Protein AF-A0A9W7BFM9-F1 (afdb_monomer_lite)

Organism: NCBI:txid1606542

Structure (mmCIF, N/CA/C/O backbone):
data_AF-A0A9W7BFM9-F1
#
_entry.id   AF-A0A9W7BFM9-F1
#
loop_
_atom_site.group_PDB
_atom_site.id
_atom_site.type_symbol
_atom_site.label_atom_id
_atom_site.label_alt_id
_atom_site.label_comp_id
_atom_site.label_asym_id
_atom_site.label_entity_id
_atom_site.label_seq_id
_atom_site.pdbx_PDB_ins_code
_atom_site.Cartn_x
_atom_site.Cartn_y
_atom_site.Cartn_z
_atom_site.occupancy
_atom_site.B_iso_or_equiv
_atom_site.auth_seq_id
_atom_site.auth_comp_id
_atom_site.auth_asym_id
_atom_site.auth_atom_id
_atom_site.pdbx_PDB_model_num
ATOM 1 N N . MET A 1 1 ? -0.900 23.787 35.263 1.00 36.59 1 MET A N 1
ATOM 2 C CA . MET A 1 1 ? -1.127 22.359 35.551 1.00 36.59 1 MET A CA 1
ATOM 3 C C . MET A 1 1 ? -2.007 21.876 34.424 1.00 36.59 1 MET A C 1
ATOM 5 O O . MET A 1 1 ? -3.188 22.181 34.436 1.00 36.59 1 MET A O 1
ATOM 9 N N . SER A 1 2 ? -1.392 21.329 33.380 1.00 49.66 2 SER A N 1
ATOM 10 C CA . SER A 1 2 ? -2.114 20.850 32.204 1.00 49.66 2 SER A CA 1
ATOM 11 C C . SER A 1 2 ? -2.625 19.454 32.528 1.00 49.66 2 SER A C 1
ATOM 13 O O . SER A 1 2 ? -1.838 18.587 32.902 1.00 49.66 2 SER A O 1
ATOM 15 N N . GLU A 1 3 ? -3.940 19.286 32.491 1.00 49.72 3 GLU A N 1
ATOM 16 C CA . GLU A 1 3 ? -4.601 18.001 32.675 1.00 49.72 3 GLU A CA 1
ATOM 17 C C . GLU A 1 3 ? -4.320 17.133 31.446 1.00 49.72 3 GLU A C 1
ATOM 19 O O . GLU A 1 3 ? -4.935 17.294 30.397 1.00 49.72 3 GLU A O 1
ATOM 24 N N . GLU A 1 4 ? -3.362 16.217 31.571 1.00 49.78 4 GLU A N 1
ATOM 25 C CA . GLU A 1 4 ? -3.283 15.041 30.708 1.00 49.78 4 GLU A CA 1
ATOM 26 C C . GLU A 1 4 ? -4.469 14.140 31.060 1.00 49.78 4 GLU A C 1
ATOM 28 O O . GLU A 1 4 ? -4.457 13.387 32.040 1.00 49.78 4 GLU A O 1
ATOM 33 N N . SER A 1 5 ? -5.543 14.263 30.285 1.00 49.84 5 SER A N 1
ATOM 34 C CA . SER A 1 5 ? -6.665 13.340 30.344 1.00 49.84 5 SER A CA 1
ATOM 35 C C . SER A 1 5 ? -6.194 11.957 29.898 1.00 49.84 5 SER A C 1
ATOM 37 O O . SER A 1 5 ? -5.982 11.709 28.712 1.00 49.84 5 SER A O 1
ATOM 39 N N . LYS A 1 6 ? -6.039 11.062 30.876 1.00 55.31 6 LYS A N 1
ATOM 40 C CA . LYS A 1 6 ? -5.994 9.607 30.705 1.00 55.31 6 LYS A CA 1
ATOM 41 C C . LYS A 1 6 ? -7.082 9.146 29.731 1.00 55.31 6 LYS A C 1
ATOM 43 O O . LYS A 1 6 ? -8.259 9.169 30.084 1.00 55.31 6 LYS A O 1
ATOM 48 N N . ILE A 1 7 ? -6.677 8.669 28.561 1.00 53.59 7 ILE A N 1
ATOM 49 C CA . ILE A 1 7 ? -7.484 7.769 27.740 1.00 53.59 7 ILE A CA 1
ATOM 50 C C . ILE A 1 7 ? -6.999 6.367 28.101 1.00 53.59 7 ILE A C 1
ATOM 52 O O . ILE A 1 7 ? -5.983 5.902 27.597 1.00 53.59 7 ILE A O 1
ATOM 56 N N . ASP A 1 8 ? -7.665 5.748 29.070 1.00 54.44 8 ASP A N 1
ATOM 57 C CA . ASP A 1 8 ? -7.474 4.340 29.411 1.00 54.44 8 ASP A CA 1
ATOM 58 C C . ASP A 1 8 ? -8.834 3.664 29.213 1.00 54.44 8 ASP A C 1
ATOM 60 O O . ASP A 1 8 ? -9.745 3.801 30.032 1.00 54.44 8 ASP A O 1
ATOM 64 N N . SER A 1 9 ? -9.002 3.039 28.049 1.00 42.16 9 SER A N 1
ATOM 65 C CA . SER A 1 9 ? -10.172 2.252 27.663 1.00 42.16 9 SER A CA 1
ATOM 66 C C . SER A 1 9 ? -9.676 0.872 27.208 1.00 42.16 9 SER A C 1
ATOM 68 O O . SER A 1 9 ? -8.803 0.806 26.345 1.00 42.16 9 SER A O 1
ATOM 70 N N . PRO A 1 10 ? -10.190 -0.241 27.771 1.00 45.03 10 PRO A N 1
ATOM 71 C CA . PRO A 1 10 ? -9.690 -1.599 27.538 1.00 45.03 10 PRO A CA 1
ATOM 72 C C . PRO A 1 10 ? -10.263 -2.261 26.270 1.00 45.03 10 PRO A C 1
ATOM 74 O O . PRO A 1 10 ? -10.229 -3.484 26.139 1.00 45.03 10 PRO A O 1
ATOM 77 N N . THR A 1 11 ? -10.788 -1.474 25.335 1.00 52.34 11 THR A N 1
ATOM 78 C CA . THR A 1 11 ? -11.103 -1.891 23.963 1.00 52.34 11 THR A CA 1
ATOM 79 C C . THR A 1 11 ? -10.040 -1.290 23.058 1.00 52.34 11 THR A C 1
ATOM 81 O O . THR A 1 11 ? -9.923 -0.072 23.007 1.00 52.34 11 THR A O 1
ATOM 84 N N . ARG A 1 12 ? -9.237 -2.127 22.387 1.00 64.88 12 ARG A N 1
ATOM 85 C CA . ARG A 1 12 ? -8.263 -1.646 21.395 1.00 64.88 12 ARG A CA 1
ATOM 86 C C . ARG A 1 12 ? -9.009 -0.879 20.303 1.00 64.88 12 ARG A C 1
ATOM 88 O O . ARG A 1 12 ? -9.916 -1.450 19.693 1.00 64.88 12 ARG A O 1
ATOM 95 N N . ASP A 1 13 ? -8.610 0.368 20.069 1.00 85.94 13 ASP A N 1
ATOM 96 C CA . ASP A 1 13 ? -9.177 1.219 19.018 1.00 85.94 13 ASP A CA 1
ATOM 97 C C . ASP A 1 13 ? -9.069 0.518 17.648 1.00 85.94 13 ASP A C 1
ATOM 99 O O . ASP A 1 13 ? -8.231 -0.373 17.449 1.00 85.94 13 ASP A O 1
ATOM 103 N N . LEU A 1 14 ? -9.931 0.868 16.688 1.00 92.75 14 LEU A N 1
ATOM 104 C CA . LEU A 1 14 ? -9.925 0.238 15.363 1.00 92.75 14 LEU A CA 1
ATOM 105 C C . LEU A 1 14 ? -8.559 0.392 14.679 1.00 92.75 14 LEU A C 1
ATOM 107 O O . LEU A 1 14 ? -8.046 -0.574 14.112 1.00 92.75 14 LEU A O 1
ATOM 111 N N . LEU A 1 15 ? -7.927 1.556 14.826 1.00 93.88 15 LEU A N 1
ATOM 112 C CA . LEU A 1 15 ? -6.577 1.849 14.358 1.00 93.88 15 LEU A CA 1
ATOM 113 C C . LEU A 1 15 ? -5.534 0.864 14.900 1.00 93.88 15 LEU A C 1
ATOM 115 O O . LEU A 1 15 ? -4.695 0.400 14.132 1.00 93.88 15 LEU A O 1
ATOM 119 N N . ASP A 1 16 ? -5.598 0.493 16.184 1.00 93.56 16 ASP A N 1
ATOM 120 C CA . ASP A 1 16 ? -4.649 -0.468 16.767 1.00 93.56 16 ASP A CA 1
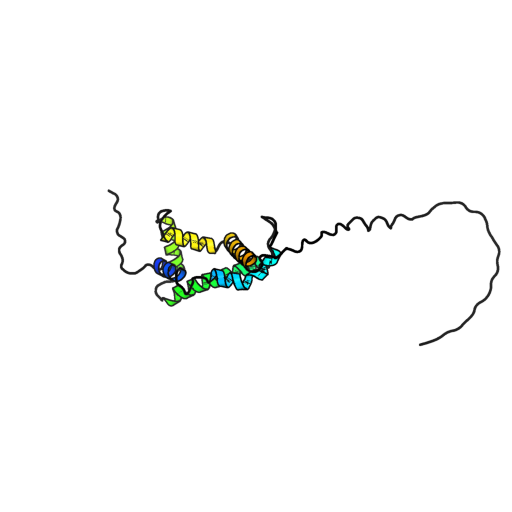ATOM 121 C C . ASP A 1 16 ? -4.792 -1.846 16.125 1.00 93.56 16 ASP A C 1
ATOM 123 O O . ASP A 1 16 ? -3.805 -2.515 15.825 1.00 93.56 16 ASP A O 1
ATOM 127 N N . ARG A 1 17 ? -6.032 -2.262 15.868 1.00 93.75 17 ARG A N 1
ATOM 128 C CA . ARG A 1 17 ? -6.324 -3.561 15.256 1.00 93.75 17 ARG A CA 1
ATOM 129 C C . ARG A 1 17 ? -5.910 -3.605 13.790 1.00 93.75 17 ARG A C 1
ATOM 131 O O . ARG A 1 17 ? -5.334 -4.599 13.355 1.00 93.75 17 ARG A O 1
ATOM 138 N N . VAL A 1 18 ? -6.167 -2.536 13.035 1.00 94.81 18 VAL A N 1
ATOM 139 C CA . VAL A 1 18 ? -5.714 -2.420 11.640 1.00 94.81 18 VAL A CA 1
ATOM 140 C C . VAL A 1 18 ? -4.191 -2.376 11.572 1.00 94.81 18 VAL A C 1
ATOM 142 O O . VAL A 1 18 ? -3.602 -3.063 10.740 1.00 94.81 18 VAL A O 1
ATOM 145 N N . GLN A 1 19 ? -3.538 -1.645 12.477 1.00 95.19 19 GLN A N 1
ATOM 146 C CA . GLN A 1 19 ? -2.082 -1.635 12.574 1.00 95.19 19 GLN A CA 1
ATOM 147 C C . GLN A 1 19 ? -1.526 -3.041 12.836 1.00 95.19 19 GLN A C 1
ATOM 149 O O . GLN A 1 19 ? -0.616 -3.483 12.134 1.00 95.19 19 GLN A O 1
ATOM 154 N N . GLU A 1 20 ? -2.090 -3.774 13.798 1.00 94.62 20 GLU A N 1
ATOM 155 C CA . GLU A 1 20 ? -1.697 -5.158 14.076 1.00 94.62 20 GLU A CA 1
ATOM 156 C C . GLU A 1 20 ? -1.899 -6.079 12.867 1.00 94.62 20 GLU A C 1
ATOM 158 O O . GLU A 1 20 ? -1.031 -6.902 12.576 1.00 94.62 20 GLU A O 1
ATOM 163 N N . PHE A 1 21 ? -3.000 -5.918 12.128 1.00 94.75 21 PHE A N 1
ATOM 164 C CA . PHE A 1 21 ? -3.252 -6.669 10.900 1.00 94.75 21 PHE A CA 1
ATOM 165 C C . PHE A 1 21 ? -2.218 -6.370 9.810 1.00 94.75 21 PHE A C 1
ATOM 167 O O . PHE A 1 21 ? -1.643 -7.305 9.252 1.00 94.75 21 PHE A O 1
ATOM 174 N N . CYS A 1 22 ? -1.918 -5.097 9.543 1.00 94.62 22 CYS A N 1
ATOM 175 C CA . CYS A 1 22 ? -0.914 -4.705 8.549 1.00 94.62 22 CYS A CA 1
ATOM 176 C C . CYS A 1 22 ? 0.501 -5.197 8.903 1.00 94.62 22 CYS A C 1
ATOM 178 O O . CYS A 1 22 ? 1.337 -5.371 8.020 1.00 94.62 22 CYS A O 1
ATOM 180 N N . MET A 1 23 ? 0.771 -5.444 10.188 1.00 91.56 23 MET A N 1
ATOM 181 C CA . MET A 1 23 ? 2.030 -6.010 10.688 1.00 91.56 23 MET A CA 1
ATOM 182 C C . MET A 1 23 ? 1.994 -7.540 10.853 1.00 91.56 23 MET A C 1
ATOM 184 O O . MET A 1 23 ? 2.973 -8.139 11.302 1.00 91.56 23 MET A O 1
ATOM 188 N N . SER A 1 24 ? 0.869 -8.183 10.537 1.00 94.19 24 SER A N 1
ATOM 189 C CA . SER A 1 24 ? 0.692 -9.628 10.674 1.00 94.19 24 SER A CA 1
ATOM 190 C C . SER A 1 24 ? 1.324 -10.394 9.513 1.00 94.19 24 SER A C 1
ATOM 192 O O . SER A 1 24 ? 1.525 -9.855 8.428 1.00 94.19 24 SER A O 1
ATOM 194 N N . LYS A 1 25 ? 1.548 -11.699 9.703 1.00 90.38 25 LYS A N 1
ATOM 195 C CA . LYS A 1 25 ? 2.049 -12.594 8.647 1.00 90.38 25 LYS A CA 1
ATOM 196 C C . LYS A 1 25 ? 1.112 -12.712 7.440 1.00 90.38 25 LYS A C 1
ATOM 198 O O . LYS A 1 25 ? 1.577 -13.084 6.370 1.00 90.38 25 LYS A O 1
ATOM 203 N N . ASP A 1 26 ? -0.169 -12.386 7.607 1.00 85.69 26 ASP A N 1
ATOM 204 C CA . ASP A 1 26 ? -1.170 -12.453 6.536 1.00 85.69 26 ASP A CA 1
ATOM 205 C C . ASP A 1 26 ? -1.094 -11.243 5.588 1.00 85.69 26 ASP A C 1
ATOM 207 O O . ASP A 1 26 ? -1.565 -11.304 4.448 1.00 85.69 26 ASP A O 1
ATOM 211 N N . PHE A 1 27 ? -0.500 -10.142 6.055 1.00 92.25 27 PHE A N 1
ATOM 212 C CA . PHE A 1 27 ? -0.293 -8.921 5.276 1.00 92.25 27 PHE A CA 1
ATOM 213 C C . PHE A 1 27 ? 1.186 -8.688 4.933 1.00 92.25 27 PHE A C 1
ATOM 215 O O . PHE A 1 27 ? 1.516 -8.097 3.903 1.00 92.25 27 PHE A O 1
ATOM 222 N N . GLU A 1 28 ? 2.096 -9.189 5.766 1.00 88.75 28 GLU A N 1
ATOM 223 C CA . GLU A 1 28 ? 3.534 -9.128 5.540 1.00 88.75 28 GLU A CA 1
ATOM 224 C C . GLU A 1 28 ? 3.906 -9.775 4.200 1.00 88.75 28 GLU A C 1
ATOM 226 O O . GLU A 1 28 ? 3.443 -10.858 3.844 1.00 88.75 28 GLU A O 1
ATOM 231 N N . GLY A 1 29 ? 4.756 -9.093 3.434 1.00 89.75 29 GLY A N 1
ATOM 232 C CA . GLY A 1 29 ? 5.227 -9.580 2.140 1.00 89.75 29 GLY A CA 1
ATOM 233 C C . GLY A 1 29 ? 4.208 -9.479 1.003 1.00 89.75 29 GLY A C 1
ATOM 234 O O . GLY A 1 29 ? 4.560 -9.818 -0.123 1.00 89.75 29 GLY A O 1
ATOM 235 N N . GLN A 1 30 ? 2.991 -8.974 1.240 1.00 94.00 30 GLN A N 1
ATOM 236 C CA . GLN A 1 30 ? 2.016 -8.761 0.165 1.00 94.00 30 GLN A CA 1
ATOM 237 C C . GLN A 1 30 ? 2.537 -7.770 -0.889 1.00 94.00 30 GLN A C 1
ATOM 239 O O . GLN A 1 30 ? 2.357 -8.006 -2.081 1.00 94.00 30 GLN A O 1
ATOM 244 N N . PHE A 1 31 ? 3.251 -6.717 -0.470 1.00 93.50 31 PHE A N 1
ATOM 245 C CA . PHE A 1 31 ? 3.927 -5.771 -1.371 1.00 93.50 31 PHE A CA 1
ATOM 246 C C . PHE A 1 31 ? 4.977 -6.462 -2.245 1.00 93.50 31 PHE A C 1
ATOM 248 O O . PHE A 1 31 ? 4.983 -6.290 -3.462 1.00 93.50 31 PHE A O 1
ATOM 255 N N . ASP A 1 32 ? 5.817 -7.303 -1.639 1.00 94.44 32 ASP A N 1
ATOM 256 C CA . ASP A 1 32 ? 6.853 -8.045 -2.360 1.00 94.44 32 ASP A CA 1
ATOM 257 C C . ASP A 1 32 ? 6.255 -9.091 -3.308 1.00 94.44 32 ASP A C 1
ATOM 259 O O . ASP A 1 32 ? 6.794 -9.339 -4.382 1.00 94.44 32 ASP A O 1
ATOM 263 N N . GLU A 1 33 ? 5.166 -9.749 -2.910 1.00 95.69 33 GLU A N 1
ATOM 264 C CA . GLU A 1 33 ? 4.454 -10.720 -3.740 1.00 95.69 33 GLU A CA 1
ATOM 265 C C . GLU A 1 33 ? 3.823 -10.047 -4.958 1.00 95.69 33 GLU A C 1
ATOM 267 O O . GLU A 1 33 ? 4.021 -10.516 -6.079 1.00 95.69 33 GLU A O 1
ATOM 272 N N . PHE A 1 34 ? 3.151 -8.911 -4.757 1.00 97.06 34 PHE A N 1
ATOM 273 C CA . PHE A 1 34 ? 2.612 -8.116 -5.854 1.00 97.06 34 PHE A CA 1
ATOM 274 C C . PHE A 1 34 ? 3.723 -7.676 -6.813 1.00 97.06 34 PHE A C 1
ATOM 276 O O . PHE A 1 34 ? 3.613 -7.876 -8.024 1.00 97.06 34 PHE A O 1
ATOM 283 N N . ALA A 1 35 ? 4.817 -7.133 -6.270 1.00 97.44 35 ALA A N 1
ATOM 284 C CA . ALA A 1 35 ? 5.942 -6.667 -7.068 1.00 97.44 35 ALA A CA 1
ATOM 285 C C . ALA A 1 35 ? 6.571 -7.804 -7.879 1.00 97.44 35 ALA A C 1
ATOM 287 O O . ALA A 1 35 ? 6.897 -7.614 -9.048 1.00 97.44 35 ALA A O 1
ATOM 288 N N . LYS A 1 36 ? 6.690 -9.006 -7.297 1.00 97.38 36 LYS A N 1
ATOM 289 C CA . LYS A 1 36 ? 7.266 -10.166 -7.989 1.00 97.38 36 LYS A CA 1
ATOM 290 C C . LYS A 1 36 ? 6.514 -10.537 -9.255 1.00 97.38 36 LYS A C 1
ATOM 292 O O . LYS A 1 36 ? 7.151 -10.915 -10.231 1.00 97.38 36 LYS A O 1
ATOM 297 N N . VAL A 1 37 ? 5.187 -10.465 -9.208 1.00 97.56 37 VAL A N 1
ATOM 298 C CA . VAL A 1 37 ? 4.310 -10.857 -10.317 1.00 97.56 37 VAL A CA 1
ATOM 299 C C . VAL A 1 37 ? 4.312 -9.807 -11.428 1.00 97.56 37 VAL A C 1
ATOM 301 O O . VAL A 1 37 ? 4.241 -10.167 -12.598 1.00 97.56 37 VAL A O 1
ATOM 304 N N . HIS A 1 38 ? 4.432 -8.526 -11.075 1.00 97.88 38 HIS A N 1
ATOM 305 C CA . HIS A 1 38 ? 4.264 -7.417 -12.019 1.00 97.88 38 HIS A CA 1
ATOM 306 C C . HIS A 1 38 ? 5.577 -6.751 -12.455 1.00 97.88 38 HIS A C 1
ATOM 308 O O . HIS A 1 38 ? 5.543 -5.820 -13.259 1.00 97.88 38 HIS A O 1
ATOM 314 N N . ALA A 1 39 ? 6.731 -7.194 -11.943 1.00 96.31 39 ALA A N 1
ATOM 315 C CA . ALA A 1 39 ? 8.030 -6.576 -12.217 1.00 96.31 39 ALA A CA 1
ATOM 316 C C . ALA A 1 39 ? 8.315 -6.439 -13.721 1.00 96.31 39 ALA A C 1
ATOM 318 O O . ALA A 1 39 ? 8.740 -5.375 -14.164 1.00 96.31 39 ALA A O 1
ATOM 319 N N . ASP A 1 40 ? 8.021 -7.465 -14.521 1.00 96.12 40 ASP A N 1
ATOM 320 C CA . ASP A 1 40 ? 8.320 -7.471 -15.960 1.00 96.12 40 ASP A CA 1
ATOM 321 C C . ASP A 1 40 ? 7.642 -6.329 -16.733 1.00 96.12 40 ASP A C 1
ATOM 323 O O . ASP A 1 40 ? 8.217 -5.818 -17.696 1.00 96.12 40 ASP A O 1
ATOM 327 N N . THR A 1 41 ? 6.480 -5.850 -16.271 1.00 96.81 41 THR A N 1
ATOM 328 C CA . THR A 1 41 ? 5.792 -4.676 -16.836 1.00 96.81 41 THR A CA 1
ATOM 329 C C . THR A 1 41 ? 6.682 -3.431 -16.811 1.00 96.81 41 THR A C 1
ATOM 331 O O . THR A 1 41 ? 6.569 -2.576 -17.681 1.00 96.81 41 THR A O 1
ATOM 334 N N . PHE A 1 42 ? 7.612 -3.341 -15.857 1.00 96.25 42 PHE A N 1
ATOM 335 C CA . PHE A 1 42 ? 8.486 -2.188 -15.635 1.00 96.25 42 PHE A CA 1
ATOM 336 C C . PHE A 1 42 ? 9.884 -2.346 -16.255 1.00 96.25 42 PHE A C 1
ATOM 338 O O . PHE A 1 42 ? 10.711 -1.444 -16.121 1.00 96.25 42 PHE A O 1
ATOM 345 N N . LEU A 1 43 ? 10.174 -3.435 -16.979 1.00 94.19 43 LEU A N 1
ATOM 346 C CA . LEU A 1 43 ? 11.441 -3.588 -17.715 1.00 94.19 43 LEU A CA 1
ATOM 347 C C . LEU A 1 43 ? 11.757 -2.412 -18.660 1.00 94.19 43 LEU A C 1
ATOM 349 O O . LEU A 1 43 ? 12.901 -1.950 -18.647 1.00 94.19 43 LEU A O 1
ATOM 353 N N . PRO A 1 44 ? 10.786 -1.854 -19.415 1.00 92.25 44 PRO A N 1
ATOM 354 C CA . PRO A 1 44 ? 11.037 -0.685 -20.258 1.00 92.25 44 PRO A CA 1
ATOM 355 C C . PRO A 1 44 ? 11.474 0.562 -19.480 1.00 92.25 44 PRO A C 1
ATOM 357 O O . PRO A 1 44 ? 12.047 1.474 -20.068 1.00 92.25 44 PRO A O 1
ATOM 360 N N . ALA A 1 45 ? 11.213 0.611 -18.168 1.00 92.25 45 ALA A N 1
ATOM 361 C CA . ALA A 1 45 ? 11.624 1.715 -17.312 1.00 92.25 45 ALA A CA 1
ATOM 362 C C . ALA A 1 45 ? 13.092 1.653 -16.874 1.00 92.25 45 ALA A C 1
ATOM 364 O O . ALA A 1 45 ? 13.628 2.618 -16.318 1.00 92.25 45 ALA A O 1
ATOM 365 N N . VAL A 1 46 ? 13.779 0.535 -17.124 1.00 91.25 46 VAL A N 1
ATOM 366 C CA . VAL A 1 46 ? 15.200 0.410 -16.809 1.00 91.25 46 VAL A CA 1
ATOM 367 C C . VAL A 1 46 ? 16.003 1.341 -17.715 1.00 91.25 46 VAL A C 1
ATOM 369 O O . VAL A 1 46 ? 15.990 1.216 -18.932 1.00 91.25 46 VAL A O 1
ATOM 372 N N . GLY A 1 47 ? 16.739 2.273 -17.110 1.00 84.75 47 GLY A N 1
ATOM 373 C CA . GLY A 1 47 ? 17.564 3.235 -17.845 1.00 84.75 47 GLY A CA 1
ATOM 374 C C . GLY A 1 47 ? 16.812 4.464 -18.361 1.00 84.75 47 GLY A C 1
ATOM 375 O O . GLY A 1 47 ? 17.438 5.299 -19.008 1.00 84.75 47 GLY A O 1
ATOM 376 N N . MET A 1 48 ? 15.519 4.614 -18.050 1.00 86.19 48 MET A N 1
ATOM 377 C CA . MET A 1 48 ? 14.803 5.870 -18.288 1.00 86.19 48 MET A CA 1
ATOM 378 C C . MET A 1 48 ? 15.393 7.008 -17.443 1.00 86.19 48 MET A C 1
ATOM 380 O O . MET A 1 48 ? 15.823 6.809 -16.302 1.00 86.19 48 MET A O 1
ATOM 384 N N . GLU A 1 49 ? 15.401 8.215 -18.006 1.00 83.31 49 GLU A N 1
ATOM 385 C CA . GLU A 1 49 ? 15.817 9.418 -17.290 1.00 83.31 49 GLU A CA 1
ATOM 386 C C . GLU A 1 49 ? 14.793 9.813 -16.217 1.00 83.31 49 GLU A C 1
ATOM 388 O O . GLU A 1 49 ? 13.590 9.574 -16.339 1.00 83.31 49 GLU A O 1
ATOM 393 N N . SER A 1 50 ? 15.272 10.458 -15.152 1.00 77.81 50 SER A N 1
ATOM 394 C CA . SER A 1 50 ? 14.392 10.993 -14.112 1.00 77.81 50 SER A CA 1
ATOM 395 C C . SER A 1 50 ? 13.469 12.064 -14.698 1.00 77.81 50 SER A C 1
ATOM 397 O O . SER A 1 50 ? 13.944 13.041 -15.274 1.00 77.81 50 SER A O 1
ATOM 399 N N . GLY A 1 51 ? 12.157 11.894 -14.527 1.00 77.06 51 GLY A N 1
ATOM 400 C CA . GLY A 1 51 ? 11.145 12.801 -15.076 1.00 77.06 51 GLY A CA 1
ATOM 401 C C . GLY A 1 51 ? 10.695 12.469 -16.500 1.00 77.06 51 GLY A C 1
ATOM 402 O O . GLY A 1 51 ? 9.897 13.221 -17.057 1.00 77.06 51 GLY A O 1
ATOM 403 N N . ALA A 1 52 ? 11.169 11.361 -17.081 1.00 85.19 52 ALA A N 1
ATOM 404 C CA . ALA A 1 52 ? 10.608 10.833 -18.317 1.00 85.19 52 ALA A CA 1
ATOM 405 C C . ALA A 1 52 ? 9.136 10.423 -18.128 1.00 85.19 52 ALA A C 1
ATOM 407 O O . ALA A 1 52 ? 8.720 9.995 -17.049 1.00 85.19 52 ALA A O 1
ATOM 408 N N . GLU A 1 53 ? 8.346 10.564 -19.191 1.00 88.06 53 GLU A N 1
ATOM 409 C CA . GLU A 1 53 ? 6.932 10.194 -19.185 1.00 88.06 53 GLU A CA 1
ATOM 410 C C . GLU A 1 53 ? 6.777 8.680 -19.008 1.00 88.06 53 GLU A C 1
ATOM 412 O O . GLU A 1 53 ? 7.406 7.887 -19.708 1.00 88.06 53 GLU A O 1
ATOM 417 N N . HIS A 1 54 ? 5.955 8.278 -18.043 1.00 89.88 54 HIS A N 1
ATOM 418 C CA . HIS A 1 54 ? 5.698 6.875 -17.745 1.00 89.88 54 HIS A CA 1
ATOM 419 C C . HIS A 1 54 ? 4.609 6.300 -18.650 1.00 89.88 54 HIS A C 1
ATOM 421 O O . HIS A 1 54 ? 3.657 6.987 -19.013 1.00 89.88 54 HIS A O 1
ATOM 427 N N . GLN A 1 55 ? 4.740 5.013 -18.973 1.00 91.00 55 GLN A N 1
ATOM 428 C CA . GLN A 1 55 ? 3.742 4.292 -19.756 1.00 91.00 55 GLN A CA 1
ATOM 429 C C . GLN A 1 55 ? 2.424 4.180 -18.979 1.00 91.00 55 GLN A C 1
ATOM 431 O O . GLN A 1 55 ? 2.423 4.072 -17.748 1.00 91.00 55 GLN A O 1
ATOM 436 N N . LEU A 1 56 ? 1.298 4.180 -19.695 1.00 93.31 56 LEU A N 1
ATOM 437 C CA . LEU A 1 56 ? -0.035 4.093 -19.087 1.00 93.31 56 LEU A CA 1
ATOM 438 C C . LEU A 1 56 ? -0.217 2.781 -18.315 1.00 93.31 56 LEU A C 1
ATOM 440 O O . LEU A 1 56 ? -0.875 2.747 -17.278 1.00 93.31 56 LEU A O 1
ATOM 444 N N . GLU A 1 57 ? 0.433 1.721 -18.781 1.00 95.62 57 GLU A N 1
ATOM 445 C CA . GLU A 1 57 ? 0.483 0.401 -18.167 1.00 95.62 57 GLU A CA 1
ATOM 446 C C . GLU A 1 57 ? 1.046 0.448 -16.739 1.00 95.62 57 GLU A C 1
ATOM 448 O O . GLU A 1 57 ? 0.606 -0.314 -15.879 1.00 95.62 57 GLU A O 1
ATOM 453 N N . PHE A 1 58 ? 1.969 1.373 -16.443 1.00 96.06 58 PHE A N 1
ATOM 454 C CA . PHE A 1 58 ? 2.527 1.520 -15.094 1.00 96.06 58 PHE A CA 1
ATOM 455 C C . PHE A 1 58 ? 1.482 2.083 -14.134 1.00 96.06 58 PHE A C 1
ATOM 457 O O . PHE A 1 58 ? 1.419 1.675 -12.975 1.00 96.06 58 PHE A O 1
ATOM 464 N N . HIS A 1 59 ? 0.651 3.007 -14.620 1.00 95.69 59 HIS A N 1
ATOM 465 C CA . HIS A 1 59 ? -0.433 3.575 -13.833 1.00 95.69 59 HIS A CA 1
ATOM 466 C C . HIS A 1 59 ? -1.578 2.577 -13.643 1.00 95.69 59 HIS A C 1
ATOM 468 O O . HIS A 1 59 ? -2.064 2.431 -12.530 1.00 95.69 59 HIS A O 1
ATOM 474 N N . ALA A 1 60 ? -1.943 1.819 -14.679 1.00 97.25 60 ALA A N 1
ATOM 475 C CA . ALA A 1 60 ? -2.927 0.745 -14.545 1.00 97.25 60 ALA A CA 1
ATOM 476 C C . ALA A 1 60 ? -2.485 -0.302 -13.502 1.00 97.25 60 ALA A C 1
ATOM 478 O O . ALA A 1 60 ? -3.270 -0.708 -12.649 1.00 97.25 60 ALA A O 1
ATOM 479 N N . CYS A 1 61 ? -1.200 -0.675 -13.504 1.00 97.81 61 CYS A N 1
ATOM 480 C CA . CYS A 1 61 ? -0.635 -1.561 -12.485 1.00 97.81 61 CYS A CA 1
ATOM 481 C C . CYS A 1 61 ? -0.661 -0.938 -11.075 1.00 97.81 61 CYS A C 1
ATOM 483 O O . CYS A 1 61 ? -0.798 -1.658 -10.087 1.00 97.81 61 CYS A O 1
ATOM 485 N N . PHE A 1 62 ? -0.524 0.386 -10.966 1.00 97.88 62 PHE A N 1
ATOM 486 C CA . PHE A 1 62 ? -0.637 1.103 -9.695 1.00 97.88 62 PHE A CA 1
ATOM 487 C C . PHE A 1 62 ? -2.074 1.116 -9.156 1.00 97.88 62 PHE A C 1
ATOM 489 O O . PHE A 1 62 ? -2.277 0.933 -7.959 1.00 97.88 62 PHE A O 1
ATOM 496 N N . GLU A 1 63 ? -3.076 1.285 -10.018 1.00 97.56 63 GLU A N 1
ATOM 497 C CA . GLU A 1 63 ? -4.484 1.187 -9.614 1.00 97.56 63 GLU A CA 1
ATOM 498 C C . GLU A 1 63 ? -4.819 -0.224 -9.106 1.00 97.56 63 GLU A C 1
ATOM 500 O O . GLU A 1 63 ? -5.422 -0.365 -8.042 1.00 97.56 63 GLU A O 1
ATOM 505 N N . GLU A 1 64 ? -4.352 -1.267 -9.804 1.00 97.88 64 GLU A N 1
ATOM 506 C CA . GLU A 1 64 ? -4.511 -2.662 -9.367 1.00 97.88 64 GLU A CA 1
ATOM 507 C C . GLU A 1 64 ? -3.822 -2.923 -8.019 1.00 97.88 64 GLU A C 1
ATOM 509 O O . GLU A 1 64 ? -4.374 -3.587 -7.137 1.00 97.88 64 GLU A O 1
ATOM 514 N N . TYR A 1 65 ? -2.627 -2.358 -7.832 1.00 97.44 65 TYR A N 1
ATOM 515 C CA . TYR A 1 65 ? -1.923 -2.381 -6.557 1.00 97.44 65 TYR A CA 1
ATOM 516 C C . TYR A 1 65 ? -2.797 -1.783 -5.445 1.00 97.44 65 TYR A C 1
ATOM 518 O O . TYR A 1 65 ? -3.057 -2.459 -4.447 1.00 97.44 65 TYR A O 1
ATOM 526 N N . LEU A 1 66 ? -3.308 -0.559 -5.619 1.00 96.88 66 LEU A N 1
ATOM 527 C CA . LEU A 1 66 ? -4.134 0.101 -4.602 1.00 96.88 66 LEU A CA 1
ATOM 528 C C . LEU A 1 66 ? -5.379 -0.727 -4.277 1.00 96.88 66 LEU A C 1
ATOM 530 O O . LEU A 1 66 ? -5.644 -0.990 -3.104 1.00 96.88 66 LEU A O 1
ATOM 534 N N . GLU A 1 67 ? -6.087 -1.222 -5.295 1.00 96.44 67 GLU A N 1
ATOM 535 C CA . GLU A 1 67 ? -7.271 -2.061 -5.102 1.00 96.44 67 GLU A CA 1
ATOM 536 C C . GLU A 1 67 ? -6.955 -3.328 -4.291 1.00 96.44 67 GLU A C 1
ATOM 538 O O . GLU A 1 67 ? -7.718 -3.717 -3.397 1.00 96.44 67 GLU A O 1
ATOM 543 N N . HIS A 1 68 ? -5.810 -3.966 -4.545 1.00 94.06 68 HIS A N 1
ATOM 544 C CA . HIS A 1 68 ? -5.395 -5.165 -3.820 1.00 94.06 68 HIS A CA 1
ATOM 545 C C . HIS A 1 68 ? -5.124 -4.887 -2.337 1.00 94.06 68 HIS A C 1
ATOM 547 O O . HIS A 1 68 ? -5.642 -5.604 -1.468 1.00 94.06 68 HIS A O 1
ATOM 553 N N . PHE A 1 69 ? -4.337 -3.851 -2.031 1.00 93.94 69 PHE A N 1
ATOM 554 C CA . PHE A 1 69 ? -3.938 -3.518 -0.658 1.00 93.94 69 PHE A CA 1
ATOM 555 C C . PHE A 1 69 ? -5.079 -2.894 0.142 1.00 93.94 69 PHE A C 1
ATOM 557 O O . PHE A 1 69 ? -5.415 -3.392 1.223 1.00 93.94 69 PHE A O 1
ATOM 564 N N . GLU A 1 70 ? -5.727 -1.864 -0.398 1.00 93.69 70 GLU A N 1
ATOM 565 C CA . GLU A 1 70 ? -6.870 -1.218 0.246 1.00 93.69 70 GLU A CA 1
ATOM 566 C C . GLU A 1 70 ? -8.029 -2.202 0.390 1.00 93.69 70 GLU A C 1
ATOM 568 O O . GLU A 1 70 ? -8.656 -2.275 1.446 1.00 93.69 70 GLU A O 1
ATOM 573 N N . GLY A 1 71 ? -8.259 -3.053 -0.615 1.00 94.25 71 GLY A N 1
ATOM 574 C CA . GLY A 1 71 ? -9.263 -4.107 -0.553 1.00 94.25 71 GLY A CA 1
ATOM 575 C C . GLY A 1 71 ? -9.005 -5.110 0.573 1.00 94.25 71 GLY A C 1
ATOM 576 O O . GLY A 1 71 ? -9.952 -5.572 1.210 1.00 94.25 71 GLY A O 1
ATOM 577 N N . LYS A 1 72 ? -7.744 -5.454 0.867 1.00 94.81 72 LYS A N 1
ATOM 578 C CA . LYS A 1 72 ? -7.397 -6.318 2.013 1.00 94.81 72 LYS A CA 1
ATOM 579 C C . LYS A 1 72 ? -7.687 -5.639 3.347 1.00 94.81 72 LYS A C 1
ATOM 581 O O . LYS A 1 72 ? -8.308 -6.270 4.200 1.00 94.81 72 LYS A O 1
ATOM 586 N N . ILE A 1 73 ? -7.290 -4.378 3.510 1.00 94.94 73 ILE A N 1
ATOM 587 C CA . ILE A 1 73 ? -7.533 -3.610 4.741 1.00 94.94 73 ILE A CA 1
ATOM 588 C C . ILE A 1 73 ? -9.037 -3.405 4.953 1.00 94.94 73 ILE A C 1
ATOM 590 O O . ILE A 1 73 ? -9.553 -3.677 6.034 1.00 94.94 73 ILE A O 1
ATOM 594 N N . LYS A 1 74 ? -9.765 -3.025 3.900 1.00 95.19 74 LYS A N 1
ATOM 595 C CA . LYS A 1 74 ? -11.222 -2.881 3.914 1.00 95.19 74 LYS A CA 1
ATOM 596 C C . LYS A 1 74 ? -11.918 -4.175 4.326 1.00 95.19 74 LYS A C 1
ATOM 598 O O . LYS A 1 74 ? -12.718 -4.164 5.257 1.00 95.19 74 LYS A O 1
ATOM 603 N N . ARG A 1 75 ? -11.575 -5.302 3.689 1.00 95.50 75 ARG A N 1
ATOM 604 C CA . ARG A 1 75 ? -12.133 -6.616 4.050 1.00 95.50 75 ARG A CA 1
ATOM 605 C C . ARG A 1 75 ? -11.830 -6.986 5.497 1.00 95.50 75 ARG A C 1
ATOM 607 O O . ARG A 1 75 ? -12.699 -7.542 6.161 1.00 95.50 75 ARG A O 1
ATOM 614 N N . PHE A 1 76 ? -10.626 -6.683 5.986 1.00 95.25 76 PHE A N 1
ATOM 615 C CA . PHE A 1 76 ? -10.284 -6.894 7.389 1.00 95.25 76 PHE A CA 1
ATOM 616 C C . PHE A 1 76 ? -11.212 -6.088 8.304 1.00 95.25 76 PHE A C 1
ATOM 618 O O . PHE A 1 76 ? -11.879 -6.694 9.140 1.00 95.25 76 PHE A O 1
ATOM 625 N N . ILE A 1 77 ? -11.333 -4.772 8.094 1.00 94.75 77 ILE A N 1
ATOM 626 C CA . ILE A 1 77 ? -12.202 -3.887 8.889 1.00 94.75 77 ILE A CA 1
ATOM 627 C C . ILE A 1 77 ? -13.639 -4.422 8.908 1.00 94.75 77 ILE A C 1
ATOM 629 O O . ILE A 1 77 ? -14.180 -4.696 9.980 1.00 94.75 77 ILE A O 1
ATOM 633 N N . GLU A 1 78 ? -14.219 -4.674 7.734 1.00 93.38 78 GLU A N 1
ATOM 634 C CA . GLU A 1 78 ? -15.593 -5.171 7.593 1.00 93.38 78 GLU A CA 1
ATOM 635 C C . GLU A 1 78 ? -15.794 -6.541 8.265 1.00 93.38 78 GLU A C 1
ATOM 637 O O . GLU A 1 78 ? -16.847 -6.797 8.851 1.00 93.38 78 GLU A O 1
ATOM 642 N N . SER A 1 79 ? -14.784 -7.419 8.234 1.00 92.62 79 SER A N 1
ATOM 643 C CA . SER A 1 79 ? -14.865 -8.754 8.843 1.00 92.62 79 SER A CA 1
ATOM 644 C C . SER A 1 79 ? -14.883 -8.746 10.373 1.00 92.62 79 SER A C 1
ATOM 646 O O . SER A 1 79 ? -15.366 -9.706 10.973 1.00 92.62 79 SER A O 1
ATOM 648 N N . THR A 1 80 ? -14.387 -7.680 11.012 1.00 87.19 80 THR A N 1
ATOM 649 C CA . THR A 1 80 ? -14.411 -7.565 12.480 1.00 87.19 80 THR A CA 1
ATOM 650 C C . THR A 1 80 ? -15.808 -7.273 13.025 1.00 87.19 80 THR A C 1
ATOM 652 O O . THR A 1 80 ? -16.087 -7.605 14.172 1.00 87.19 80 THR A O 1
ATOM 655 N N . GLY A 1 81 ? -16.691 -6.661 12.223 1.00 82.00 81 GLY A N 1
ATOM 656 C CA . GLY A 1 81 ? -18.029 -6.231 12.648 1.00 82.00 81 GLY A CA 1
ATOM 657 C C . GLY A 1 81 ? -18.046 -5.081 13.667 1.00 82.00 81 GLY A C 1
ATOM 658 O O . GLY A 1 81 ? -19.111 -4.736 14.173 1.00 82.00 81 GLY A O 1
ATOM 659 N N . GLU A 1 82 ? -16.889 -4.489 13.969 1.00 82.31 82 GLU A N 1
ATOM 660 C CA . GLU A 1 82 ? -16.683 -3.523 15.057 1.00 82.31 82 GLU A CA 1
ATOM 661 C C . GLU A 1 82 ? -16.213 -2.149 14.542 1.00 82.31 82 GLU A C 1
ATOM 663 O O . GLU A 1 82 ? -15.503 -1.426 15.244 1.00 82.31 82 GLU A O 1
ATOM 668 N N . GLY A 1 83 ? -16.578 -1.800 13.307 1.00 87.81 83 GLY A N 1
ATOM 669 C CA . GLY A 1 83 ? -16.274 -0.509 12.693 1.00 87.81 83 GLY A CA 1
ATOM 670 C C . GLY A 1 83 ? -16.499 -0.498 11.184 1.00 87.81 83 GLY A C 1
ATOM 671 O O . GLY A 1 83 ? -16.747 -1.532 10.560 1.00 87.81 83 GLY A O 1
ATOM 672 N N . THR A 1 84 ? -16.413 0.693 10.607 1.00 94.19 84 THR A N 1
ATOM 673 C CA . THR A 1 84 ? -16.467 0.947 9.166 1.00 94.19 84 THR A CA 1
ATOM 674 C C . THR A 1 84 ? -15.131 1.485 8.656 1.00 94.19 84 THR A C 1
ATOM 676 O O . THR A 1 84 ? -14.239 1.839 9.431 1.00 94.19 84 THR A O 1
ATOM 679 N N . VAL A 1 85 ? -14.969 1.543 7.334 1.00 94.88 85 VAL A N 1
ATOM 680 C CA . VAL A 1 85 ? -13.785 2.169 6.726 1.00 94.88 85 VAL A CA 1
ATOM 681 C C . VAL A 1 85 ? -13.756 3.667 7.050 1.00 94.88 85 VAL A C 1
ATOM 683 O O . VAL A 1 85 ? -12.696 4.231 7.303 1.00 94.88 85 VAL A O 1
ATOM 686 N N . GLU A 1 86 ? -14.925 4.300 7.106 1.00 95.44 86 GLU A N 1
ATOM 687 C CA . GLU A 1 86 ? -15.092 5.697 7.488 1.00 95.44 86 GLU A CA 1
ATOM 688 C C . GLU A 1 86 ? -14.632 5.953 8.929 1.00 95.44 86 GLU A C 1
ATOM 690 O O . GLU A 1 86 ? -13.924 6.933 9.167 1.00 95.44 86 GLU A O 1
ATOM 695 N N . ASP A 1 87 ? -14.950 5.049 9.863 1.00 94.62 87 ASP A N 1
ATOM 696 C CA . ASP A 1 87 ? -14.462 5.130 11.247 1.00 94.62 87 ASP A CA 1
ATOM 697 C C . ASP A 1 87 ? -12.929 5.044 11.296 1.00 94.62 87 ASP A C 1
ATOM 699 O O . ASP A 1 87 ? -12.279 5.825 11.991 1.00 94.62 87 ASP A O 1
ATOM 703 N N . PHE A 1 88 ? -12.327 4.150 10.502 1.00 95.25 88 PHE A N 1
ATOM 704 C CA . PHE A 1 88 ? -10.870 4.028 10.420 1.00 95.25 88 PHE A CA 1
ATOM 705 C C . PHE A 1 88 ? -10.207 5.302 9.873 1.00 95.25 88 PHE A C 1
ATOM 707 O O . PHE A 1 88 ? -9.186 5.743 10.408 1.00 95.25 88 PHE A O 1
ATOM 714 N N . TYR A 1 89 ? -10.782 5.928 8.842 1.00 95.19 89 TYR A N 1
ATOM 715 C CA . TYR A 1 89 ? -10.269 7.198 8.323 1.00 95.19 89 TYR A CA 1
ATOM 716 C C . TYR A 1 89 ? -10.391 8.338 9.334 1.00 95.19 89 TYR A C 1
ATOM 718 O O . TYR A 1 89 ? -9.488 9.175 9.418 1.00 95.19 89 TYR A O 1
ATOM 726 N N . GLU A 1 90 ? -11.480 8.380 10.101 1.00 95.62 90 GLU A N 1
ATOM 727 C CA . GLU A 1 90 ? -11.658 9.376 11.156 1.00 95.62 90 GLU A CA 1
ATOM 728 C C . GLU A 1 90 ? -10.615 9.201 12.266 1.00 95.62 90 GLU A C 1
ATOM 730 O O . GLU A 1 90 ? -9.942 10.165 12.634 1.00 95.62 90 GLU A O 1
ATOM 735 N N . GLU A 1 91 ? -10.399 7.969 12.734 1.00 95.38 91 GLU A N 1
ATOM 736 C CA . GLU A 1 91 ? -9.361 7.665 13.722 1.00 95.38 91 GLU A CA 1
ATOM 737 C C . GLU A 1 91 ? -7.960 8.035 13.215 1.00 95.38 91 GLU A C 1
ATOM 739 O O . GLU A 1 91 ? -7.176 8.640 13.952 1.00 95.38 91 GLU A O 1
ATOM 744 N N . CYS A 1 92 ? -7.649 7.745 11.946 1.00 96.06 92 CYS A N 1
ATOM 745 C CA . CYS A 1 92 ? -6.392 8.161 11.324 1.00 96.06 92 CYS A CA 1
ATOM 746 C C . CYS A 1 92 ? -6.226 9.687 11.334 1.00 96.06 92 CYS A C 1
ATOM 748 O O . CYS A 1 92 ? -5.153 10.188 11.679 1.00 96.06 92 CYS A O 1
ATOM 750 N N . ARG A 1 93 ? -7.277 10.440 10.982 1.00 96.19 93 ARG A N 1
ATOM 751 C CA . ARG A 1 93 ? -7.232 11.909 10.961 1.00 96.19 93 ARG A CA 1
ATOM 752 C C . ARG A 1 93 ? -6.994 12.476 12.356 1.00 96.19 93 ARG A C 1
ATOM 754 O O . ARG A 1 93 ? -6.076 13.271 12.538 1.00 96.19 93 ARG A O 1
ATOM 761 N N . ILE A 1 94 ? -7.760 12.015 13.345 1.00 95.50 94 ILE A N 1
ATOM 762 C CA . ILE A 1 94 ? -7.606 12.434 14.742 1.00 95.50 94 ILE A CA 1
ATOM 763 C C . ILE A 1 94 ? -6.186 12.128 15.231 1.00 95.50 94 ILE A C 1
ATOM 765 O O . ILE A 1 94 ? -5.545 12.981 15.847 1.00 95.50 94 ILE A O 1
ATOM 769 N N . ALA A 1 95 ? -5.655 10.943 14.925 1.00 95.50 95 ALA A N 1
ATOM 770 C CA . ALA A 1 95 ? -4.297 10.555 15.291 1.00 95.50 95 ALA A CA 1
ATOM 771 C C . ALA A 1 95 ? -3.231 11.471 14.655 1.00 95.50 95 ALA A C 1
ATOM 773 O O . ALA A 1 95 ? -2.302 11.893 15.342 1.00 95.50 95 ALA A O 1
ATOM 774 N N . LEU A 1 96 ? -3.370 11.831 13.375 1.00 95.62 96 LEU A N 1
ATOM 775 C CA . LEU A 1 96 ? -2.458 12.759 12.690 1.00 95.62 96 LEU A CA 1
ATOM 776 C C . LEU A 1 96 ? -2.539 14.199 13.224 1.00 95.62 96 LEU A C 1
ATOM 778 O O . LEU A 1 96 ? -1.555 14.931 13.142 1.00 95.62 96 LEU A O 1
ATOM 782 N N . GLU A 1 97 ? -3.677 14.631 13.756 1.00 95.94 97 GLU A N 1
ATOM 783 C CA . GLU A 1 97 ? -3.840 15.990 14.290 1.00 95.94 97 GLU A CA 1
ATOM 784 C C . GLU A 1 97 ? -3.391 16.115 15.751 1.00 95.94 97 GLU A C 1
ATOM 786 O O . GLU A 1 97 ? -2.911 17.170 16.168 1.00 95.94 97 GLU A O 1
ATOM 791 N N . THR A 1 98 ? -3.546 15.048 16.538 1.00 95.00 98 THR A N 1
ATOM 792 C CA . THR A 1 98 ? -3.387 15.094 18.001 1.00 95.00 98 THR A CA 1
ATOM 793 C C . THR A 1 98 ? -2.100 14.452 18.511 1.00 95.00 98 THR A C 1
ATOM 795 O O . THR A 1 98 ? -1.600 14.846 19.567 1.00 95.00 98 THR A O 1
ATOM 798 N N . LEU A 1 99 ? -1.545 13.471 17.793 1.00 94.31 99 LEU A N 1
ATOM 799 C CA . LEU A 1 99 ? -0.354 12.751 18.235 1.00 94.31 99 LEU A CA 1
ATOM 800 C C . LEU A 1 99 ? 0.919 13.479 17.802 1.00 94.31 99 LEU A C 1
ATOM 802 O O . LEU A 1 99 ? 1.017 14.029 16.703 1.00 94.31 99 LEU A O 1
ATOM 806 N N . GLY A 1 100 ? 1.926 13.439 18.675 1.00 94.62 100 GLY A N 1
ATOM 807 C CA . GLY A 1 100 ? 3.236 14.022 18.396 1.00 94.62 100 GLY A CA 1
ATOM 808 C C . GLY A 1 100 ? 3.937 13.370 17.199 1.00 94.62 100 GLY A C 1
ATOM 809 O O . GLY A 1 100 ? 3.693 12.209 16.877 1.00 94.62 100 GLY A O 1
ATOM 810 N N . GLU A 1 101 ? 4.857 14.115 16.583 1.00 91.25 101 GLU A N 1
ATOM 811 C CA . GLU A 1 101 ? 5.613 13.731 15.376 1.00 91.25 101 GLU A CA 1
ATOM 812 C C . GLU A 1 101 ? 6.248 12.331 15.463 1.00 91.25 101 GLU A C 1
ATOM 814 O O . GLU A 1 101 ? 6.196 11.559 14.515 1.00 91.25 101 GLU A O 1
ATOM 819 N N . PHE A 1 102 ? 6.774 11.957 16.632 1.00 92.50 102 PHE A N 1
ATOM 820 C CA . PHE A 1 102 ? 7.447 10.669 16.843 1.00 92.50 102 PHE A CA 1
ATOM 821 C C . PHE A 1 102 ? 6.542 9.579 17.439 1.00 92.50 102 PHE A C 1
ATOM 823 O O . PHE A 1 102 ? 7.036 8.566 17.937 1.00 92.50 102 PHE A O 1
ATOM 830 N N . HIS A 1 103 ? 5.222 9.776 17.452 1.00 95.25 103 HIS A N 1
ATOM 831 C CA . HIS A 1 103 ? 4.304 8.785 18.006 1.00 95.25 103 HIS A CA 1
ATOM 832 C C . HIS A 1 103 ? 4.189 7.557 17.078 1.00 95.25 103 HIS A C 1
ATOM 834 O O . HIS A 1 103 ? 3.926 7.730 15.886 1.00 95.25 103 HIS A O 1
ATOM 840 N N . PRO A 1 104 ? 4.279 6.310 17.587 1.00 93.62 104 PRO A N 1
ATOM 841 C CA . PRO A 1 104 ? 4.253 5.106 16.749 1.00 93.62 104 PRO A CA 1
ATOM 842 C C . PRO A 1 104 ? 3.027 4.983 15.835 1.00 93.62 104 PRO A C 1
ATOM 844 O O . PRO A 1 104 ? 3.176 4.643 14.666 1.00 93.62 104 PRO A O 1
ATOM 847 N N . LYS A 1 105 ? 1.824 5.308 16.335 1.00 94.06 105 LYS A N 1
ATOM 848 C CA . LYS A 1 105 ? 0.597 5.306 15.512 1.00 94.06 105 LYS A CA 1
ATOM 849 C C . LYS A 1 105 ? 0.652 6.335 14.378 1.00 94.06 105 LYS A C 1
ATOM 851 O O . LYS A 1 105 ? 0.223 6.043 13.270 1.00 94.06 105 LYS A O 1
ATOM 856 N N . ARG A 1 106 ? 1.207 7.525 14.642 1.00 95.69 106 ARG A N 1
ATOM 857 C CA . ARG A 1 106 ? 1.365 8.573 13.627 1.00 95.69 106 ARG A CA 1
ATOM 858 C C . ARG A 1 106 ? 2.317 8.098 12.532 1.00 95.69 106 ARG A C 1
ATOM 860 O O . ARG A 1 106 ? 1.956 8.136 11.364 1.00 95.69 106 ARG A O 1
ATOM 867 N N . PHE A 1 107 ? 3.475 7.573 12.932 1.00 96.12 107 PHE A N 1
ATOM 868 C CA . PHE A 1 107 ? 4.454 7.000 12.011 1.00 96.12 107 PHE A CA 1
ATOM 869 C C . PHE A 1 107 ? 3.856 5.866 11.169 1.00 96.12 107 PHE A C 1
ATOM 871 O O . PHE A 1 107 ? 4.097 5.800 9.970 1.00 96.12 107 PHE A O 1
ATOM 878 N N . PHE A 1 108 ? 3.046 4.992 11.776 1.00 95.88 108 PHE A N 1
ATOM 879 C CA . PHE A 1 108 ? 2.333 3.944 11.047 1.00 95.88 108 PHE A CA 1
ATOM 880 C C . PHE A 1 108 ? 1.393 4.520 9.978 1.00 95.88 108 PHE A C 1
ATOM 882 O O . PHE A 1 108 ? 1.442 4.067 8.839 1.00 95.88 108 PHE A O 1
ATOM 889 N N . ILE A 1 109 ? 0.580 5.526 10.315 1.00 96.75 109 ILE A N 1
ATOM 890 C CA . ILE A 1 109 ? -0.343 6.156 9.357 1.00 96.75 109 ILE A CA 1
ATOM 891 C C . ILE A 1 109 ? 0.431 6.841 8.227 1.00 96.75 109 ILE A C 1
ATOM 893 O O . ILE A 1 109 ? 0.083 6.676 7.063 1.00 96.75 109 ILE A O 1
ATOM 897 N N . GLU A 1 110 ? 1.496 7.576 8.545 1.00 96.69 110 GLU A N 1
ATOM 898 C CA . GLU A 1 110 ? 2.348 8.226 7.543 1.00 96.69 110 GLU A CA 1
ATOM 899 C C . GLU A 1 110 ? 3.025 7.201 6.626 1.00 96.69 110 GLU A C 1
ATOM 901 O O . GLU A 1 110 ? 3.062 7.391 5.411 1.00 96.69 110 GLU A O 1
ATOM 906 N N . ALA A 1 111 ? 3.504 6.086 7.181 1.00 94.69 111 ALA A N 1
ATOM 907 C CA . ALA A 1 111 ? 4.054 4.988 6.397 1.00 94.69 111 ALA A CA 1
ATOM 908 C C . ALA A 1 111 ? 2.987 4.349 5.498 1.00 94.69 111 ALA A C 1
ATOM 910 O O . ALA A 1 111 ? 3.260 4.094 4.329 1.00 94.69 111 ALA A O 1
ATOM 911 N N . LEU A 1 112 ? 1.773 4.131 6.012 1.00 95.25 112 LEU A N 1
ATOM 912 C CA . LEU A 1 112 ? 0.660 3.579 5.243 1.00 95.25 112 LEU A CA 1
ATOM 913 C C . LEU A 1 112 ? 0.268 4.509 4.086 1.00 95.25 112 LEU A C 1
ATOM 915 O O . LEU A 1 112 ? 0.170 4.046 2.954 1.00 95.25 112 LEU A O 1
ATOM 919 N N . LEU A 1 113 ? 0.137 5.815 4.334 1.00 95.88 113 LEU A N 1
ATOM 920 C CA . LEU A 1 113 ? -0.112 6.821 3.294 1.00 95.88 113 LEU A CA 1
ATOM 921 C C . LEU A 1 113 ? 1.013 6.863 2.258 1.00 95.88 113 LEU A C 1
ATOM 923 O O . LEU A 1 113 ? 0.754 6.946 1.065 1.00 95.88 113 LEU A O 1
ATOM 927 N N . ALA A 1 114 ? 2.273 6.733 2.675 1.00 95.81 114 ALA A N 1
ATOM 928 C CA . ALA A 1 114 ? 3.375 6.663 1.723 1.00 95.81 114 ALA A CA 1
ATOM 929 C C . ALA A 1 114 ? 3.240 5.460 0.773 1.00 95.81 114 ALA A C 1
ATOM 931 O O . ALA A 1 114 ? 3.621 5.559 -0.391 1.00 95.81 114 ALA A O 1
ATOM 932 N N . THR A 1 115 ? 2.662 4.336 1.217 1.00 93.62 115 THR A N 1
ATOM 933 C CA . THR A 1 115 ? 2.434 3.185 0.326 1.00 93.62 115 THR A CA 1
ATOM 934 C C . THR A 1 115 ? 1.384 3.437 -0.753 1.00 93.62 115 THR A C 1
ATOM 936 O O . THR A 1 115 ? 1.378 2.698 -1.735 1.00 93.62 115 THR A O 1
ATOM 939 N N . THR A 1 116 ? 0.548 4.471 -0.613 1.00 95.12 116 THR A N 1
ATOM 940 C CA . THR A 1 116 ? -0.442 4.881 -1.621 1.00 95.12 116 THR A CA 1
ATOM 941 C C . THR A 1 116 ? 0.086 5.959 -2.567 1.00 95.12 116 THR A C 1
ATOM 943 O O . THR A 1 116 ? -0.669 6.491 -3.371 1.00 95.12 116 THR A O 1
ATOM 946 N N . GLU A 1 117 ? 1.371 6.309 -2.484 1.00 96.00 117 GLU A N 1
ATOM 947 C CA . GLU A 1 117 ? 1.998 7.299 -3.357 1.00 96.00 117 GLU A CA 1
ATOM 948 C C . GLU A 1 117 ? 2.687 6.621 -4.545 1.00 96.00 117 GLU A C 1
ATOM 950 O O . GLU A 1 117 ? 3.549 5.749 -4.381 1.00 96.00 117 GLU A O 1
ATOM 955 N N . TYR A 1 118 ? 2.367 7.074 -5.760 1.00 95.69 118 TYR A N 1
ATOM 956 C CA . TYR A 1 118 ? 2.920 6.505 -6.993 1.00 95.69 118 TYR A CA 1
ATOM 957 C C . TYR A 1 118 ? 4.463 6.431 -7.005 1.00 95.69 118 TYR A C 1
ATOM 959 O O . TYR A 1 118 ? 4.995 5.393 -7.394 1.00 95.69 118 TYR A O 1
ATOM 967 N N . PRO A 1 119 ? 5.231 7.449 -6.554 1.00 94.44 119 PRO A N 1
ATOM 968 C CA . PRO A 1 119 ? 6.695 7.358 -6.520 1.00 94.44 119 PRO A CA 1
ATOM 969 C C . PRO A 1 119 ? 7.237 6.237 -5.621 1.00 94.44 119 PRO A C 1
ATOM 971 O O . PRO A 1 119 ? 8.272 5.639 -5.934 1.00 94.44 119 PRO A O 1
ATOM 974 N N . ILE A 1 120 ? 6.552 5.943 -4.511 1.00 96.12 120 ILE A N 1
ATOM 975 C CA . ILE A 1 120 ? 6.934 4.872 -3.585 1.00 96.12 120 ILE A CA 1
ATOM 976 C C . ILE A 1 120 ? 6.638 3.516 -4.223 1.00 96.12 120 ILE A C 1
ATOM 978 O O . ILE A 1 120 ? 7.525 2.662 -4.275 1.00 96.12 120 ILE A O 1
ATOM 982 N N . PHE A 1 121 ? 5.444 3.359 -4.798 1.00 96.88 121 PHE A N 1
ATOM 983 C CA . PHE A 1 121 ? 5.076 2.184 -5.587 1.00 96.88 121 PHE A CA 1
ATOM 984 C C . PHE A 1 121 ? 6.062 1.933 -6.738 1.00 96.88 121 PHE A C 1
ATOM 986 O O . PHE A 1 121 ? 6.601 0.838 -6.884 1.00 96.88 121 PHE A O 1
ATOM 993 N N . PHE A 1 122 ? 6.370 2.959 -7.528 1.00 96.12 122 PHE A N 1
ATOM 994 C CA . PHE A 1 122 ? 7.297 2.842 -8.647 1.00 96.12 122 PHE A CA 1
ATOM 995 C C . PHE A 1 122 ? 8.694 2.415 -8.177 1.00 96.12 122 PHE A C 1
ATOM 997 O O . PHE A 1 122 ? 9.336 1.562 -8.790 1.00 96.12 122 PHE A O 1
ATOM 1004 N N . SER A 1 123 ? 9.155 2.953 -7.044 1.00 95.19 123 SER A N 1
ATOM 1005 C CA . SER A 1 123 ? 10.431 2.560 -6.439 1.00 95.19 123 SER A CA 1
ATOM 1006 C C . SER A 1 123 ? 10.441 1.094 -5.993 1.00 95.19 123 SER A C 1
ATOM 1008 O O . SER A 1 123 ? 11.450 0.417 -6.199 1.00 95.19 123 SER A O 1
ATOM 1010 N N . LEU A 1 124 ? 9.332 0.593 -5.434 1.00 96.62 124 LEU A N 1
ATOM 1011 C CA . LEU A 1 124 ? 9.141 -0.822 -5.096 1.00 96.62 124 LEU A CA 1
ATOM 1012 C C . LEU A 1 124 ? 9.258 -1.703 -6.349 1.00 96.62 124 LEU A C 1
ATOM 1014 O O . LEU A 1 124 ? 10.068 -2.632 -6.369 1.00 96.62 124 LEU A O 1
ATOM 1018 N N . MET A 1 125 ? 8.524 -1.369 -7.414 1.00 97.69 125 MET A N 1
ATOM 1019 C CA . MET A 1 125 ? 8.543 -2.123 -8.674 1.00 97.69 125 MET A CA 1
ATOM 1020 C C . MET A 1 125 ? 9.940 -2.151 -9.299 1.00 97.69 125 MET A C 1
ATOM 1022 O O . MET A 1 125 ? 10.460 -3.218 -9.620 1.00 97.69 125 MET A O 1
ATOM 1026 N N . MET A 1 126 ? 10.611 -0.998 -9.384 1.00 95.81 126 MET A N 1
ATOM 1027 C CA . MET A 1 126 ? 11.982 -0.915 -9.898 1.00 95.81 126 MET A CA 1
ATOM 1028 C C . MET A 1 126 ? 12.999 -1.641 -9.009 1.00 95.81 126 MET A C 1
ATOM 1030 O O . MET A 1 126 ? 14.028 -2.112 -9.500 1.00 95.81 126 MET A O 1
ATOM 1034 N N . GLY A 1 127 ? 12.753 -1.718 -7.700 1.00 95.75 127 GLY A N 1
ATOM 1035 C CA . GLY A 1 127 ? 13.540 -2.534 -6.780 1.00 95.75 127 GLY A CA 1
ATOM 1036 C C . GLY A 1 127 ? 13.455 -4.019 -7.127 1.00 95.75 127 GLY A C 1
ATOM 1037 O O . GLY A 1 127 ? 14.486 -4.685 -7.237 1.00 95.75 127 GLY A O 1
ATOM 1038 N N . GLU A 1 128 ? 12.244 -4.519 -7.369 1.00 97.69 128 GLU A N 1
ATOM 1039 C CA . GLU A 1 128 ? 12.020 -5.923 -7.718 1.00 97.69 128 GLU A CA 1
ATOM 1040 C C . GLU A 1 128 ? 12.514 -6.259 -9.136 1.00 97.69 128 GLU A C 1
ATOM 1042 O O . GLU A 1 128 ? 13.164 -7.289 -9.309 1.00 97.69 128 GLU A O 1
ATOM 1047 N N . VAL A 1 129 ? 12.351 -5.36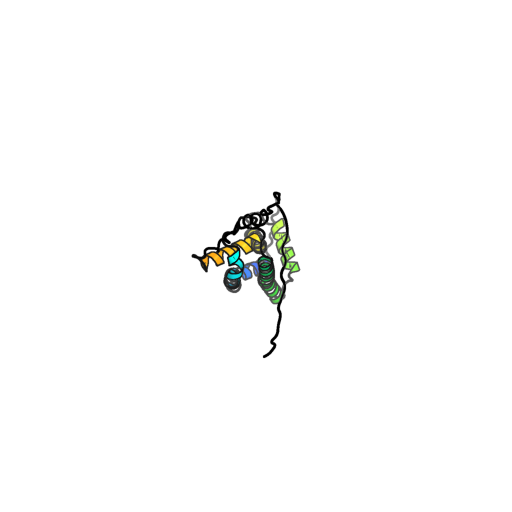4 -10.123 1.00 96.88 129 VAL A N 1
ATOM 1048 C CA . VAL A 1 129 ? 12.940 -5.527 -11.470 1.00 96.88 129 VAL A CA 1
ATOM 1049 C C . VAL A 1 129 ? 14.442 -5.777 -11.389 1.00 96.88 129 VAL A C 1
ATOM 1051 O O . VAL A 1 129 ? 14.938 -6.754 -11.942 1.00 96.88 129 VAL A O 1
ATOM 1054 N N . ARG A 1 130 ? 15.183 -4.935 -10.658 1.00 94.94 130 ARG A N 1
ATOM 1055 C CA . ARG A 1 130 ? 16.648 -5.063 -10.529 1.00 94.94 130 ARG A CA 1
ATOM 1056 C C . ARG A 1 130 ? 17.070 -6.364 -9.851 1.00 94.94 130 ARG A C 1
ATOM 1058 O O . ARG A 1 130 ? 18.162 -6.863 -10.102 1.00 94.94 130 ARG A O 1
ATOM 1065 N N . LYS A 1 131 ? 16.225 -6.894 -8.970 1.00 95.75 131 LYS A N 1
ATOM 1066 C CA . LYS A 1 131 ? 16.469 -8.147 -8.257 1.00 95.75 131 LYS A CA 1
ATOM 1067 C C . LYS A 1 131 ? 16.215 -9.367 -9.141 1.00 95.75 131 LYS A C 1
ATOM 1069 O O . LYS A 1 131 ? 16.969 -10.331 -9.045 1.00 95.75 131 LYS A O 1
ATOM 1074 N N . GLN A 1 132 ? 15.183 -9.332 -9.982 1.00 96.25 132 GLN A N 1
ATOM 1075 C CA . GLN A 1 132 ? 14.874 -10.418 -10.917 1.00 96.25 132 GLN A CA 1
ATOM 1076 C C . GLN A 1 132 ? 15.771 -10.398 -12.158 1.00 96.25 132 GLN A C 1
ATOM 1078 O O . GLN A 1 132 ? 16.122 -11.452 -12.684 1.00 96.25 132 GLN A O 1
ATOM 1083 N N . HIS A 1 133 ? 16.196 -9.206 -12.574 1.00 94.25 133 HIS A N 1
ATOM 1084 C CA . HIS A 1 133 ? 16.926 -8.967 -13.815 1.00 94.25 133 HIS A CA 1
ATOM 1085 C C . HIS A 1 133 ? 18.232 -8.190 -13.576 1.00 94.25 133 HIS A C 1
ATOM 1087 O O . HIS A 1 133 ? 18.396 -7.082 -14.092 1.00 94.25 133 HIS A O 1
ATOM 1093 N N . PRO A 1 134 ? 19.192 -8.739 -12.805 1.00 90.94 134 PRO A N 1
ATOM 1094 C CA . PRO A 1 134 ? 20.417 -8.025 -12.428 1.00 90.94 134 PRO A CA 1
ATOM 1095 C C . PRO A 1 134 ? 21.303 -7.650 -13.627 1.00 90.94 134 PRO A C 1
ATOM 1097 O O . PRO A 1 134 ? 22.043 -6.670 -13.559 1.00 90.94 134 PRO A O 1
ATOM 1100 N N . ASP A 1 135 ? 21.208 -8.410 -14.722 1.00 90.12 135 ASP A N 1
ATOM 1101 C CA . ASP A 1 135 ? 22.016 -8.237 -15.934 1.00 90.12 135 ASP A CA 1
ATOM 1102 C C . ASP A 1 135 ? 21.248 -7.585 -17.098 1.00 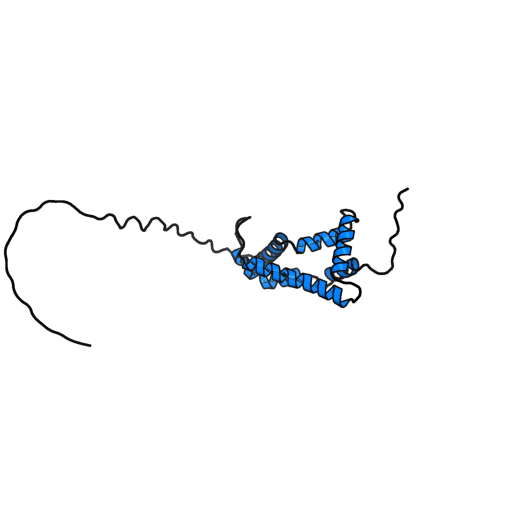90.12 135 ASP A C 1
ATOM 1104 O O . ASP A 1 135 ? 21.792 -7.473 -18.202 1.00 90.12 135 ASP A O 1
ATOM 1108 N N . TYR A 1 136 ? 19.990 -7.171 -16.893 1.00 86.88 136 TYR A N 1
ATOM 1109 C CA . TYR A 1 136 ? 19.200 -6.572 -17.967 1.00 86.88 136 TYR A CA 1
ATOM 1110 C C . TYR A 1 136 ? 19.811 -5.245 -18.407 1.00 86.88 136 TYR A C 1
ATOM 1112 O O . TYR A 1 136 ? 20.018 -4.321 -17.618 1.00 86.88 136 TYR A O 1
ATOM 1120 N N . LYS A 1 137 ? 20.093 -5.164 -19.704 1.00 79.94 137 LYS A N 1
ATOM 1121 C CA . LYS A 1 137 ? 20.513 -3.942 -20.374 1.00 79.94 137 LYS A CA 1
ATOM 1122 C C . LYS A 1 137 ? 19.335 -3.503 -21.228 1.00 79.94 137 LYS A C 1
ATOM 1124 O O . LYS A 1 137 ? 18.923 -4.300 -22.073 1.00 79.94 137 LYS A O 1
ATOM 1129 N N . PRO A 1 138 ? 18.792 -2.294 -21.020 1.00 74.44 138 PRO A N 1
ATOM 1130 C CA . PRO A 1 138 ? 17.765 -1.792 -21.911 1.00 74.44 138 PRO A CA 1
ATOM 1131 C C . PRO A 1 138 ? 18.347 -1.777 -23.319 1.00 74.44 138 PRO A C 1
ATOM 1133 O O . PRO A 1 138 ? 19.497 -1.367 -23.514 1.00 74.44 138 PRO A O 1
ATOM 1136 N N . GLU A 1 139 ? 17.582 -2.270 -24.288 1.00 67.38 139 GLU A N 1
ATOM 1137 C CA . GLU A 1 139 ? 17.938 -2.084 -25.684 1.00 67.38 139 GLU A CA 1
ATOM 1138 C C . GLU A 1 139 ? 17.920 -0.576 -25.924 1.00 67.38 139 GLU A C 1
ATOM 1140 O O . GLU A 1 139 ? 16.863 0.048 -26.008 1.00 67.38 139 GLU A O 1
ATOM 1145 N N . THR A 1 140 ? 19.102 0.042 -25.936 1.00 59.69 140 THR A N 1
ATOM 1146 C CA . THR A 1 140 ? 19.257 1.411 -26.406 1.00 59.69 140 THR A CA 1
ATOM 1147 C C . THR A 1 140 ? 18.741 1.395 -27.827 1.00 59.69 140 THR A C 1
ATOM 1149 O O . THR A 1 140 ? 19.408 0.841 -28.701 1.00 59.69 140 THR A O 1
ATOM 1152 N N . GLY A 1 141 ? 17.543 1.936 -28.041 1.00 50.91 141 GLY A N 1
ATOM 1153 C CA . GLY A 1 141 ? 17.066 2.217 -29.378 1.00 50.91 141 GLY A CA 1
ATOM 1154 C C . GLY A 1 141 ? 18.150 3.042 -30.048 1.00 50.91 141 GLY A C 1
ATOM 1155 O O . GLY A 1 141 ? 18.381 4.187 -29.661 1.00 50.91 141 GLY A O 1
ATOM 1156 N N . GLU A 1 142 ? 18.877 2.439 -30.988 1.00 42.66 142 GLU A N 1
ATOM 1157 C CA . GLU A 1 142 ? 19.664 3.204 -31.934 1.00 42.66 142 GLU A CA 1
ATOM 1158 C C . GLU A 1 142 ? 18.659 4.138 -32.597 1.00 42.66 142 GLU A C 1
ATOM 1160 O O . GLU A 1 142 ? 17.805 3.714 -33.380 1.00 42.66 142 GLU A O 1
ATOM 1165 N N . VAL A 1 143 ? 18.712 5.414 -32.220 1.00 46.34 143 VAL A N 1
ATOM 1166 C CA . VAL A 1 143 ? 18.149 6.478 -33.030 1.00 46.34 143 VAL A CA 1
ATOM 1167 C C . VAL A 1 143 ? 18.924 6.370 -34.331 1.00 46.34 143 VAL A C 1
ATOM 1169 O O . VAL A 1 143 ? 20.068 6.808 -34.422 1.00 46.34 143 VAL A O 1
ATOM 1172 N N . VAL A 1 144 ? 18.354 5.670 -35.309 1.00 44.38 144 VAL A N 1
A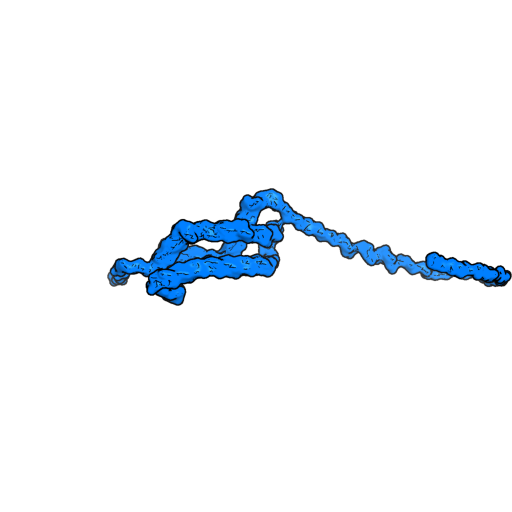TOM 1173 C CA . VAL A 1 144 ? 18.886 5.681 -36.661 1.00 44.38 144 VAL A CA 1
ATOM 1174 C C . VAL A 1 144 ? 18.682 7.116 -37.130 1.00 44.38 144 VAL A C 1
ATOM 1176 O O . VAL A 1 144 ? 17.591 7.498 -37.548 1.00 44.38 144 VAL A O 1
ATOM 1179 N N . GLU A 1 145 ? 19.714 7.943 -36.977 1.00 48.38 145 GLU A N 1
ATOM 1180 C CA . GLU A 1 145 ? 19.823 9.260 -37.595 1.00 48.38 145 GLU A CA 1
ATOM 1181 C C . GLU A 1 145 ? 19.920 9.072 -39.124 1.00 48.38 145 GLU A C 1
ATOM 1183 O O . GLU A 1 145 ? 20.956 9.311 -39.732 1.00 48.38 145 GLU A O 1
ATOM 1188 N N . ASP A 1 146 ? 18.856 8.582 -39.768 1.00 47.31 146 ASP A N 1
ATOM 1189 C CA . ASP A 1 146 ? 18.756 8.444 -41.230 1.00 47.31 146 ASP A CA 1
ATOM 1190 C C . ASP A 1 146 ? 17.806 9.498 -41.835 1.00 47.31 146 ASP A C 1
ATOM 1192 O O . ASP A 1 146 ? 17.143 9.278 -42.847 1.00 47.31 146 ASP A O 1
ATOM 1196 N N . GLU A 1 147 ? 17.776 10.697 -41.249 1.00 52.38 147 GLU A N 1
ATOM 1197 C CA . GLU A 1 147 ? 17.100 11.884 -41.802 1.00 52.38 147 GLU A CA 1
ATOM 1198 C C . GLU A 1 147 ? 18.034 12.757 -42.673 1.00 52.38 147 GLU A C 1
ATOM 1200 O O . GLU A 1 147 ? 17.811 13.951 -42.831 1.00 52.38 147 GLU A O 1
ATOM 1205 N N . GLU A 1 148 ? 19.066 12.186 -43.314 1.00 51.88 148 GLU A N 1
ATOM 1206 C CA . GLU A 1 148 ? 19.857 12.925 -44.325 1.00 51.88 148 GLU A CA 1
ATOM 1207 C C . GLU A 1 148 ? 20.190 12.159 -45.619 1.00 51.88 148 GLU A C 1
ATOM 1209 O O . GLU A 1 148 ? 20.946 12.647 -46.463 1.00 51.88 148 GLU A O 1
ATOM 1214 N N . ARG A 1 149 ? 19.584 10.988 -45.874 1.00 45.22 149 ARG A N 1
ATOM 1215 C CA . ARG A 1 149 ? 19.835 10.227 -47.120 1.00 45.22 149 ARG A CA 1
ATOM 1216 C C . ARG A 1 149 ? 18.727 10.219 -48.170 1.00 45.22 149 ARG A C 1
ATOM 1218 O O . ARG A 1 149 ? 18.924 9.615 -49.227 1.00 45.22 149 ARG A O 1
ATOM 1225 N N . LEU A 1 150 ? 17.631 10.959 -47.973 1.00 47.25 150 LEU A N 1
ATOM 1226 C CA . LEU A 1 150 ? 16.550 11.054 -48.968 1.00 47.25 150 LEU A CA 1
ATOM 1227 C C . LEU A 1 150 ? 16.471 12.377 -49.761 1.00 47.25 150 LEU A C 1
ATOM 1229 O O . LEU A 1 150 ? 15.649 12.471 -50.669 1.00 47.25 150 LEU A O 1
ATOM 1233 N N . ILE A 1 151 ? 17.347 13.366 -49.517 1.00 48.44 151 ILE A N 1
ATOM 1234 C CA . ILE A 1 151 ? 17.311 14.681 -50.213 1.00 48.44 151 ILE A CA 1
ATOM 1235 C C . ILE A 1 151 ? 18.447 14.859 -51.252 1.00 48.44 151 ILE A C 1
ATOM 1237 O O . ILE A 1 151 ? 18.507 15.859 -51.959 1.00 48.44 151 ILE A O 1
ATOM 1241 N N . LEU A 1 152 ? 19.316 13.860 -51.466 1.00 45.25 152 LEU A N 1
ATOM 1242 C CA . LEU A 1 152 ? 20.431 13.941 -52.439 1.00 45.25 152 LEU A CA 1
ATOM 1243 C C . LEU A 1 152 ? 20.287 13.048 -53.687 1.00 45.25 152 LEU A C 1
ATOM 1245 O O . LEU A 1 152 ? 21.259 12.820 -54.406 1.00 45.25 152 LEU A O 1
ATOM 1249 N N . ARG A 1 153 ? 19.076 12.566 -54.003 1.00 44.19 153 ARG A N 1
ATOM 1250 C CA . ARG A 1 153 ? 18.787 11.876 -55.284 1.00 44.19 153 ARG A CA 1
ATOM 1251 C C . ARG A 1 153 ? 17.836 12.624 -56.228 1.00 44.19 153 ARG A C 1
ATOM 1253 O O . ARG A 1 153 ? 17.500 12.086 -57.276 1.00 44.19 153 ARG A O 1
ATOM 1260 N N . SER A 1 154 ? 17.465 13.873 -55.921 1.00 45.28 154 SER A N 1
ATOM 1261 C CA . SER A 1 154 ? 16.547 14.681 -56.749 1.00 45.28 154 SER A CA 1
ATOM 1262 C C . SER A 1 154 ? 17.174 15.941 -57.375 1.00 45.28 154 SER A C 1
ATOM 1264 O O . SER A 1 154 ? 16.467 16.908 -57.655 1.00 45.28 154 SER A O 1
ATOM 1266 N N . SER A 1 155 ? 18.484 15.955 -57.644 1.00 45.28 155 SER A N 1
ATOM 1267 C CA . SER A 1 155 ? 19.133 17.034 -58.413 1.00 45.28 155 SER A CA 1
ATOM 1268 C C . SER A 1 155 ? 20.026 16.505 -59.541 1.00 45.28 155 SER A C 1
ATOM 1270 O O . SER A 1 155 ? 21.211 16.798 -59.642 1.00 45.28 155 SER A O 1
ATOM 1272 N N . ALA A 1 156 ? 19.430 15.746 -60.457 1.00 42.34 156 ALA A N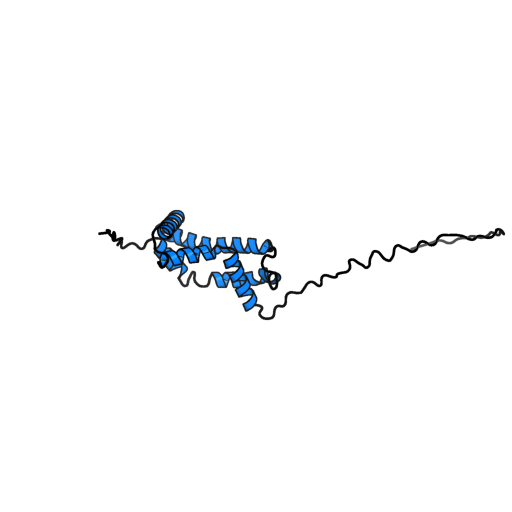 1
ATOM 1273 C CA . ALA A 1 156 ? 20.008 15.537 -61.780 1.00 42.34 156 ALA A CA 1
ATOM 1274 C C . ALA A 1 156 ? 18.988 15.940 -62.851 1.00 42.34 156 ALA A C 1
ATOM 1276 O O . ALA A 1 156 ? 18.372 15.101 -63.500 1.00 42.34 156 ALA A O 1
ATOM 1277 N N . HIS A 1 157 ? 18.812 17.251 -63.028 1.00 40.41 157 HIS A N 1
ATOM 1278 C CA . HIS A 1 157 ? 18.293 17.810 -64.273 1.00 40.41 157 HIS A CA 1
ATOM 1279 C C . HIS A 1 157 ? 19.482 18.209 -65.159 1.00 40.41 157 HIS A C 1
ATOM 1281 O O . HIS A 1 157 ? 20.240 19.100 -64.775 1.00 40.41 157 HIS A O 1
ATOM 1287 N N . PRO A 1 158 ? 19.648 17.618 -66.354 1.00 45.09 158 PRO A N 1
ATOM 1288 C CA . PRO A 1 158 ? 20.486 18.180 -67.396 1.00 45.09 158 PRO A CA 1
ATOM 1289 C C . PRO A 1 158 ? 19.620 19.001 -68.367 1.00 45.09 158 PRO A C 1
ATOM 1291 O O . PRO A 1 158 ? 18.716 18.494 -69.030 1.00 45.09 158 PRO A O 1
ATOM 1294 N N . SER A 1 159 ? 19.895 20.297 -68.457 1.00 39.78 159 SER A N 1
ATOM 1295 C CA . SER A 1 159 ? 19.487 21.186 -69.554 1.00 39.78 159 SER A CA 1
ATOM 1296 C C . SER A 1 159 ? 20.469 22.359 -69.524 1.00 39.78 159 SER A C 1
ATOM 1298 O O . SER A 1 159 ? 20.647 22.969 -68.480 1.00 39.78 159 SER A O 1
ATOM 1300 N N . CYS A 1 160 ? 21.239 22.658 -70.571 1.00 35.72 160 CYS A N 1
ATOM 1301 C CA . CYS A 1 160 ? 20.738 23.005 -71.891 1.00 35.72 160 CYS A CA 1
ATOM 1302 C C . CYS A 1 160 ? 21.846 23.064 -72.972 1.00 35.72 160 CYS A C 1
ATOM 1304 O O . CYS A 1 160 ? 22.970 23.467 -72.695 1.00 35.72 160 CYS A O 1
ATOM 1306 N N . HIS A 1 161 ? 21.409 22.811 -74.213 1.00 42.53 161 HIS A N 1
ATOM 1307 C CA . HIS A 1 161 ? 21.872 23.338 -75.512 1.00 42.53 161 HIS A CA 1
ATOM 1308 C C . HIS A 1 161 ? 23.237 22.945 -76.110 1.00 42.53 161 HIS A C 1
ATOM 1310 O O . HIS A 1 161 ? 24.278 23.456 -75.719 1.00 42.53 161 HIS A O 1
ATOM 1316 N N . LEU A 1 162 ? 23.179 22.208 -77.233 1.00 37.34 162 LEU A N 1
ATOM 1317 C CA . LEU A 1 162 ? 23.523 22.707 -78.582 1.00 37.34 162 LEU A CA 1
ATOM 1318 C C . LEU A 1 162 ? 23.096 21.679 -79.661 1.00 37.34 162 LEU A C 1
ATOM 1320 O O . LEU A 1 162 ? 23.470 20.512 -79.599 1.00 37.34 162 LEU A O 1
ATOM 1324 N N . LEU A 1 163 ? 22.281 22.115 -80.632 1.00 42.41 163 LEU A N 1
ATOM 1325 C CA . LEU A 1 163 ? 21.918 21.368 -81.857 1.00 42.41 163 LEU A CA 1
ATOM 1326 C C . LEU A 1 163 ? 23.107 21.328 -82.842 1.00 42.41 163 LEU A C 1
ATOM 1328 O O . LEU A 1 163 ? 23.961 22.216 -82.767 1.00 42.41 163 LEU A O 1
ATOM 1332 N N . PRO A 1 164 ? 23.162 20.368 -83.796 1.00 44.78 164 PRO A N 1
ATOM 1333 C CA . PRO A 1 164 ? 22.690 20.651 -85.173 1.00 44.78 164 PRO A CA 1
ATOM 1334 C C . PRO A 1 164 ? 22.081 19.389 -85.886 1.00 44.78 164 PRO A C 1
ATOM 1336 O O . PRO A 1 164 ? 21.702 18.453 -85.189 1.00 44.78 164 PRO A O 1
ATOM 1339 N N . PRO A 1 165 ? 21.888 19.340 -87.229 1.00 47.81 165 PRO A N 1
ATOM 1340 C CA . PRO A 1 165 ? 20.618 19.515 -87.955 1.00 47.81 165 PRO A CA 1
ATOM 1341 C C . PRO A 1 165 ? 20.147 18.208 -88.691 1.00 47.81 165 PRO A C 1
ATOM 1343 O O . PRO A 1 165 ? 20.707 17.143 -88.437 1.00 47.81 165 PRO A O 1
ATOM 1346 N N . PRO A 1 166 ? 19.090 18.221 -89.545 1.00 51.53 166 PRO A N 1
ATOM 1347 C CA . PRO A 1 166 ? 18.153 17.095 -89.683 1.00 51.53 166 PRO A CA 1
ATOM 1348 C C . PRO A 1 166 ? 18.329 16.178 -90.916 1.00 51.53 166 PRO A C 1
ATOM 1350 O O . PRO A 1 166 ? 19.015 16.506 -91.879 1.00 51.53 166 PRO A O 1
ATOM 1353 N N . SER A 1 167 ? 17.511 15.112 -90.903 1.00 42.50 167 SER A N 1
ATOM 1354 C CA . SER A 1 167 ? 16.983 14.307 -92.026 1.00 42.50 167 SER A CA 1
ATOM 1355 C C . SER A 1 167 ? 17.841 13.192 -92.633 1.00 42.50 167 SER A C 1
ATOM 1357 O O . SER A 1 167 ? 18.838 13.422 -93.303 1.00 42.50 167 SER A O 1
ATOM 1359 N N . THR A 1 168 ? 17.338 11.956 -92.541 1.00 42.78 168 THR A N 1
ATOM 1360 C CA . THR A 1 168 ? 16.701 11.186 -93.643 1.00 42.78 168 THR A CA 1
ATOM 1361 C C . THR A 1 168 ? 16.294 9.810 -93.081 1.00 42.78 168 THR A C 1
ATOM 1363 O O . THR A 1 168 ? 17.108 9.068 -92.556 1.00 42.78 168 THR A O 1
ATOM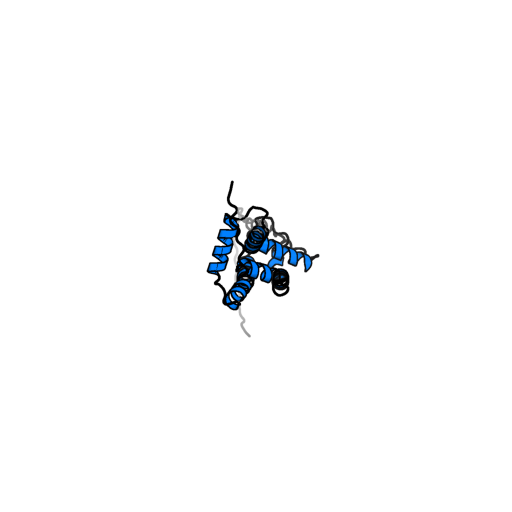 1366 N N . ASN A 1 169 ? 15.001 9.551 -92.888 1.00 43.50 169 ASN A N 1
ATOM 1367 C CA . ASN A 1 169 ? 14.121 8.846 -93.825 1.00 43.50 169 ASN A CA 1
ATOM 1368 C C . ASN A 1 169 ? 14.532 7.381 -94.104 1.00 43.50 169 ASN A C 1
ATOM 1370 O O . ASN A 1 169 ? 15.429 7.152 -94.911 1.00 43.50 169 ASN A O 1
ATOM 1374 N N . LYS A 1 170 ? 13.824 6.417 -93.484 1.00 46.81 170 LYS A N 1
ATOM 1375 C CA . LYS A 1 170 ? 13.274 5.192 -94.115 1.00 46.81 170 LYS A CA 1
ATOM 1376 C C . LYS A 1 170 ? 12.576 4.276 -93.085 1.00 46.81 170 LYS A C 1
ATOM 1378 O O . LYS A 1 170 ? 13.217 3.645 -92.254 1.00 46.81 170 LYS A O 1
ATOM 1383 N N . HIS A 1 171 ? 11.249 4.185 -93.204 1.00 45.38 171 HIS A N 1
ATOM 1384 C CA . HIS A 1 171 ? 10.447 2.968 -92.956 1.00 45.38 171 HIS A CA 1
ATOM 1385 C C . HIS A 1 171 ? 10.954 1.792 -93.831 1.00 45.38 171 HIS A C 1
ATOM 1387 O O . HIS A 1 171 ? 11.754 2.054 -94.734 1.00 45.38 171 HIS A O 1
ATOM 1393 N N . PRO A 1 172 ? 10.429 0.546 -93.739 1.00 53.03 172 PRO A N 1
ATOM 1394 C CA . PRO A 1 172 ? 9.429 -0.048 -92.827 1.00 53.03 172 PRO A CA 1
ATOM 1395 C C . PRO A 1 172 ? 9.997 -1.326 -92.139 1.00 53.03 172 PRO A C 1
ATOM 1397 O O . PRO A 1 172 ? 11.075 -1.795 -92.481 1.00 53.03 172 PRO A O 1
ATOM 1400 N N . SER A 1 173 ? 9.364 -1.980 -91.164 1.00 45.09 173 SER A N 1
ATOM 1401 C CA . SER A 1 173 ? 8.320 -2.993 -91.399 1.00 45.09 173 SER A CA 1
ATOM 1402 C C . SER A 1 173 ? 7.953 -3.655 -90.062 1.00 45.09 173 SER A C 1
ATOM 1404 O O . SER A 1 173 ? 8.828 -4.082 -89.315 1.00 45.09 173 SER A O 1
ATOM 1406 N N . SER A 1 174 ? 6.656 -3.761 -89.782 1.00 45.69 174 SER A N 1
ATOM 1407 C CA . SER A 1 174 ? 6.042 -4.800 -88.929 1.00 45.69 174 SER A CA 1
ATOM 1408 C C . SER A 1 174 ? 6.201 -6.190 -89.623 1.00 45.69 174 SER A C 1
ATOM 1410 O O . SER A 1 174 ? 6.654 -6.173 -90.771 1.00 45.69 174 SER A O 1
ATOM 1412 N N . PRO A 1 175 ? 5.788 -7.371 -89.084 1.00 55.66 175 PRO A N 1
ATOM 1413 C CA . PRO A 1 175 ? 4.757 -7.551 -88.050 1.00 55.66 175 PRO A CA 1
ATOM 1414 C C . PRO A 1 175 ? 4.846 -8.806 -87.122 1.00 55.66 175 PRO A C 1
ATOM 1416 O O . PRO A 1 175 ? 5.677 -9.681 -87.301 1.00 55.66 175 PRO A O 1
ATOM 1419 N N . ILE A 1 176 ? 3.885 -8.879 -86.182 1.00 46.00 176 ILE A N 1
ATOM 1420 C CA . ILE A 1 176 ? 3.087 -10.071 -85.781 1.00 46.00 176 ILE A CA 1
ATOM 1421 C C . ILE A 1 176 ? 3.792 -11.295 -85.144 1.00 46.00 176 ILE A C 1
ATOM 1423 O O . ILE A 1 176 ? 4.538 -12.001 -85.803 1.00 46.00 176 ILE A O 1
ATOM 1427 N N . THR A 1 177 ? 3.433 -11.593 -83.882 1.00 51.47 177 THR A N 1
ATOM 1428 C CA . THR A 1 177 ? 2.633 -12.757 -83.380 1.00 51.47 177 THR A CA 1
ATOM 1429 C C . THR A 1 177 ? 2.748 -12.766 -81.844 1.00 51.47 177 THR A C 1
ATOM 1431 O O . THR A 1 177 ? 3.852 -12.821 -81.325 1.00 51.47 177 THR A O 1
ATOM 1434 N N . SER A 1 178 ? 1.701 -12.463 -81.070 1.00 46.06 178 SER A N 1
ATOM 1435 C CA . SER A 1 178 ? 0.598 -13.346 -80.637 1.00 46.06 178 SER A CA 1
ATOM 1436 C C . SER A 1 178 ? 0.975 -14.469 -79.660 1.00 46.06 178 SER A C 1
ATOM 1438 O O . SER A 1 178 ? 1.673 -15.391 -80.062 1.00 46.06 178 SER A O 1
ATOM 1440 N N . ARG A 1 179 ? 0.267 -14.442 -78.509 1.00 45.91 179 ARG A N 1
ATOM 1441 C CA . ARG A 1 179 ? -0.292 -15.578 -77.733 1.00 45.91 179 ARG A CA 1
ATOM 1442 C C . ARG A 1 179 ? 0.705 -16.478 -76.993 1.00 45.91 179 ARG A C 1
ATOM 1444 O O . ARG A 1 179 ? 1.785 -16.723 -77.493 1.00 45.91 179 ARG A O 1
ATOM 1451 N N . ASN A 1 180 ? 0.390 -17.100 -75.864 1.00 44.22 180 ASN A N 1
ATOM 1452 C CA . ASN A 1 180 ? -0.738 -17.134 -74.922 1.00 44.22 180 ASN A CA 1
ATOM 1453 C C . ASN A 1 180 ? -0.204 -17.871 -73.670 1.00 44.22 180 ASN A C 1
ATOM 1455 O O . ASN A 1 180 ? 0.844 -18.502 -73.779 1.00 44.22 180 ASN A O 1
ATOM 1459 N N . ASP A 1 181 ? -0.956 -17.773 -72.569 1.00 51.19 181 ASP A N 1
ATOM 1460 C CA . ASP A 1 181 ? -1.053 -18.695 -71.414 1.00 51.19 181 ASP A CA 1
ATOM 1461 C C . ASP A 1 181 ? 0.055 -19.737 -71.164 1.00 51.19 181 ASP A C 1
ATOM 1463 O O . ASP A 1 181 ? 0.201 -20.684 -71.974 1.00 51.19 181 ASP A O 1
#

Secondary structure (DSSP, 8-state):
---------SS--HHHHHHHHHTSTTTTTHHHHHHHHHGGGGGGGTTPPTTPPPPHHHHHHHHHHHHHHHHHHHHHHHHHSS--HHHHHHHHHHHHHHS-TT-HHHHHHHHHHHHTSHHHHHHHHHHHHHHH-TT-----------SSSSSSSS---------------------------

Foldseek 3Di:
DDDPDDPDDPDPALLNVLLVVCVDPVNPCPLVVLLLVCLVVCLLVVPDDPPDDDDVSLVVSLVVVCCVNVVVSQCVSVVVVPDHPVSNVVVLVCCCVPPDPPDPSVVSSVVVVCSNDSVSSSVSSVVSNCVVCVPDDNPPPPPPPPPPPPPPPPPDDDDDDDDDDDDDDDDDDDDDDDDDD

pLDDT: mean 79.47, std 21.73, range [35.72, 97.88]

Radius of gyration: 36.3 Å; chains: 1; bounding box: 42×42×130 Å

Sequence (181 aa):
MSEESKIDSPTRDLLDRVQEFCMSKDFEGQFDEFAKVHADTFLPAVGMESGAEHQLEFHACFEEYLEHFEGKIKRFIESTGEGTVEDFYEECRIALETLGEFHPKRFFIEALLATTEYPIFFSLMMGEVRKQHPDYKPETGEVVEDEERLILRSSAHPSCHLLPPPSTNKHPSSPITSRND

InterPro domains:
  IPR023379 BART domain [PF11527] (14-128)
  IPR042541 BART domain superfamily [G3DSA:1.20.1520.10] (5-134)